Protein AF-A0A4W5QBB1-F1 (afdb_monomer_lite)

Foldseek 3Di:
DDPVDPDDDDADLDPQWDWDDDPQWIWIQHPVRDIDIDGDPDSVVSVVVVVVSD

Radius of gyration: 11.7 Å; chains: 1; bounding box: 28×20×23 Å

Organism: NCBI:txid62062

Sequence (54 aa):
MNRLSMENLTEPITKDLDFQLQDPFLLYRNARLAIYGIWFYDKADCQRIAELMK

Secondary structure (DSSP, 8-state):
--SSSS--------TT-EEEEETTEEEEE-TT--EEEEE-SSHHHHHHHHHHT-

pLDDT: mean 92.84, std 3.53, range [76.25, 97.12]

InterPro domains:
  IPR010334 mRNA-decapping enzyme subunit 1 [PF06058] (1-54)
  IPR010334 mRNA-decapping enzyme subunit 1 [PTHR16290] (1-54)
  IPR011993 PH-like domain superfamily [G3DSA:2.30.29.30] (1-54)

Structure (mmCIF, N/CA/C/O backbone):
data_AF-A0A4W5QBB1-F1
#
_entry.id   AF-A0A4W5QBB1-F1
#
loop_
_atom_site.group_PDB
_atom_site.id
_atom_site.type_symbol
_atom_site.label_atom_id
_atom_site.label_alt_id
_atom_site.label_comp_id
_atom_site.label_asym_id
_atom_site.label_entity_id
_atom_site.label_seq_id
_atom_site.pdbx_PDB_ins_code
_atom_site.Cartn_x
_atom_site.Cartn_y
_atom_site.Cartn_z
_atom_site.occupancy
_atom_site.B_iso_or_equiv
_atom_site.auth_seq_id
_atom_site.auth_comp_id
_atom_site.auth_asym_id
_atom_site.auth_atom_id
_atom_site.pdbx_PDB_model_num
ATOM 1 N N . MET A 1 1 ? 11.623 -1.881 4.586 1.00 89.25 1 MET A N 1
ATOM 2 C CA . MET A 1 1 ? 12.751 -1.147 5.194 1.00 89.25 1 MET A CA 1
ATOM 3 C C . MET A 1 1 ? 13.136 -0.002 4.282 1.00 89.25 1 MET A C 1
ATOM 5 O O . MET A 1 1 ? 13.360 -0.232 3.097 1.00 89.25 1 MET A O 1
ATOM 9 N N . ASN A 1 2 ? 13.163 1.212 4.818 1.00 94.69 2 ASN A N 1
ATOM 10 C CA . ASN A 1 2 ? 13.605 2.396 4.101 1.00 94.69 2 ASN A CA 1
ATOM 11 C C . ASN A 1 2 ? 15.115 2.293 3.836 1.00 94.69 2 ASN A C 1
ATOM 13 O O . ASN A 1 2 ? 15.885 1.959 4.731 1.00 94.69 2 ASN A O 1
ATOM 17 N N . ARG A 1 3 ? 15.527 2.528 2.587 1.00 96.94 3 ARG A N 1
ATOM 18 C CA . ARG A 1 3 ? 16.942 2.505 2.180 1.00 96.94 3 ARG A CA 1
ATOM 19 C C . ARG A 1 3 ? 17.570 3.899 2.118 1.00 96.94 3 ARG A C 1
ATOM 21 O O . ARG A 1 3 ? 18.776 3.996 1.938 1.00 96.94 3 ARG A O 1
ATOM 28 N N . LEU A 1 4 ? 16.763 4.956 2.223 1.00 97.12 4 LEU A N 1
ATOM 29 C CA . LEU A 1 4 ? 17.196 6.352 2.127 1.00 97.12 4 LEU A CA 1
ATOM 30 C C . LEU A 1 4 ? 17.394 7.006 3.503 1.00 97.12 4 LEU A C 1
ATOM 32 O O . LEU A 1 4 ? 18.089 8.012 3.598 1.00 97.12 4 LEU A O 1
ATOM 36 N N . SER A 1 5 ? 16.800 6.455 4.566 1.00 97.00 5 SER A N 1
ATOM 37 C CA . SER A 1 5 ? 16.977 6.932 5.942 1.00 97.00 5 SER A CA 1
ATOM 38 C C . SER A 1 5 ? 16.719 5.824 6.970 1.00 97.00 5 SER A C 1
ATOM 40 O O . SER A 1 5 ? 16.299 4.720 6.621 1.00 97.00 5 SER A O 1
ATOM 42 N N . MET A 1 6 ? 16.948 6.140 8.249 1.00 96.19 6 MET A N 1
ATOM 43 C CA . MET A 1 6 ? 16.656 5.251 9.383 1.00 96.19 6 MET A CA 1
ATOM 44 C C . MET A 1 6 ? 15.173 5.260 9.797 1.00 96.19 6 MET A C 1
ATOM 46 O O . MET A 1 6 ? 14.777 4.526 10.702 1.00 96.19 6 MET A O 1
ATOM 50 N N . GLU A 1 7 ? 14.342 6.072 9.142 1.00 97.06 7 GLU A N 1
ATOM 51 C CA . GLU A 1 7 ? 12.922 6.213 9.458 1.00 97.06 7 GLU A CA 1
ATOM 52 C C . GLU A 1 7 ? 12.102 5.254 8.593 1.00 97.06 7 GLU A C 1
ATOM 54 O O . GLU A 1 7 ? 11.938 5.441 7.384 1.00 97.06 7 GLU A O 1
ATOM 59 N N . ASN A 1 8 ? 11.602 4.188 9.217 1.00 95.69 8 ASN A N 1
ATOM 60 C CA . ASN A 1 8 ? 10.733 3.217 8.565 1.00 95.69 8 ASN A CA 1
ATOM 61 C C . ASN A 1 8 ? 9.264 3.610 8.739 1.00 95.69 8 ASN A C 1
ATOM 63 O O . ASN A 1 8 ? 8.857 4.021 9.822 1.00 95.69 8 ASN A O 1
ATOM 67 N N . LEU A 1 9 ? 8.467 3.409 7.689 1.00 94.12 9 LEU A N 1
ATOM 68 C CA . LEU A 1 9 ? 7.012 3.463 7.782 1.00 94.12 9 LEU A CA 1
ATOM 69 C C . LEU A 1 9 ? 6.487 2.090 8.210 1.00 94.12 9 LEU A C 1
ATOM 71 O O . LEU A 1 9 ? 6.801 1.079 7.576 1.00 94.12 9 LEU A O 1
ATOM 75 N N . THR A 1 10 ? 5.691 2.063 9.272 1.00 93.44 10 THR A N 1
ATOM 76 C CA . THR A 1 10 ? 4.988 0.874 9.752 1.00 93.44 10 THR A CA 1
ATOM 77 C C . THR A 1 10 ? 3.516 1.215 9.920 1.00 93.44 10 THR A C 1
ATOM 79 O O . THR A 1 10 ? 3.172 2.213 10.544 1.00 93.44 10 THR A O 1
ATOM 82 N N . GLU A 1 11 ? 2.640 0.383 9.363 1.00 91.62 11 GLU A N 1
ATOM 83 C CA . GLU A 1 11 ? 1.194 0.534 9.512 1.00 91.62 11 GLU A CA 1
ATOM 84 C C . GLU A 1 11 ? 0.606 -0.788 10.017 1.00 91.62 11 GLU A C 1
ATOM 86 O O . GLU A 1 11 ? 0.943 -1.852 9.482 1.00 91.62 11 GLU A O 1
ATOM 91 N N . PRO A 1 12 ? -0.227 -0.759 11.069 1.00 92.06 12 PRO A N 1
ATOM 92 C CA . PRO A 1 12 ? -0.885 -1.956 11.563 1.00 92.06 12 PRO A CA 1
ATOM 93 C C . PRO A 1 12 ? -1.954 -2.419 10.566 1.00 92.06 12 PRO A C 1
ATOM 95 O O . PRO A 1 12 ? -2.740 -1.619 10.062 1.00 92.06 12 PRO A O 1
ATOM 98 N N . ILE A 1 13 ? -2.019 -3.728 10.319 1.00 90.81 13 ILE A N 1
ATOM 99 C CA . ILE A 1 13 ? -3.084 -4.333 9.513 1.00 90.81 13 ILE A CA 1
ATOM 100 C C . ILE A 1 13 ? -4.3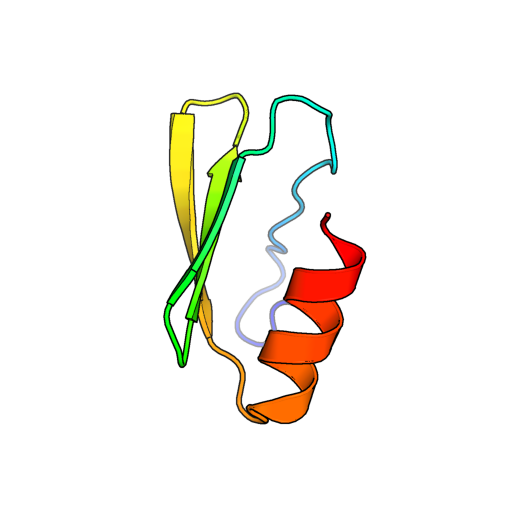02 -4.519 10.424 1.00 90.81 13 ILE A C 1
ATOM 102 O O . ILE A 1 13 ? -4.365 -5.465 11.211 1.00 90.81 13 ILE A O 1
ATOM 106 N N . THR A 1 14 ? -5.238 -3.573 10.366 1.00 90.50 14 THR A N 1
ATOM 107 C CA . THR A 1 14 ? -6.502 -3.603 11.116 1.00 90.50 14 THR A CA 1
ATOM 108 C C . THR A 1 14 ? -7.692 -3.748 10.169 1.00 90.50 14 THR A C 1
ATOM 110 O O . THR A 1 14 ? -7.559 -3.594 8.960 1.00 90.50 14 THR A O 1
ATOM 113 N N . LYS A 1 15 ? -8.881 -4.032 10.716 1.00 87.62 15 LYS A N 1
ATOM 114 C CA . LYS A 1 15 ? -10.123 -4.136 9.928 1.00 87.62 15 LYS A CA 1
ATOM 115 C C . LYS A 1 15 ? -10.558 -2.815 9.287 1.00 87.62 15 LYS A C 1
ATOM 117 O O . LYS A 1 15 ? -11.337 -2.841 8.347 1.00 87.62 15 LYS A O 1
ATOM 122 N N . ASP A 1 16 ? -10.066 -1.695 9.808 1.00 88.06 16 ASP A N 1
ATOM 123 C CA . ASP A 1 16 ? -10.363 -0.344 9.319 1.00 88.06 16 ASP A CA 1
ATOM 124 C C . ASP A 1 16 ? -9.403 0.095 8.199 1.00 88.06 16 ASP A C 1
ATOM 126 O O . ASP A 1 16 ? -9.468 1.232 7.732 1.00 88.06 16 ASP A O 1
ATOM 130 N N . LEU A 1 17 ? -8.457 -0.771 7.819 1.00 91.00 17 LEU A N 1
ATOM 131 C CA . LEU A 1 17 ? -7.536 -0.526 6.722 1.00 91.00 17 LEU A CA 1
ATOM 132 C C . LEU A 1 17 ? -8.245 -0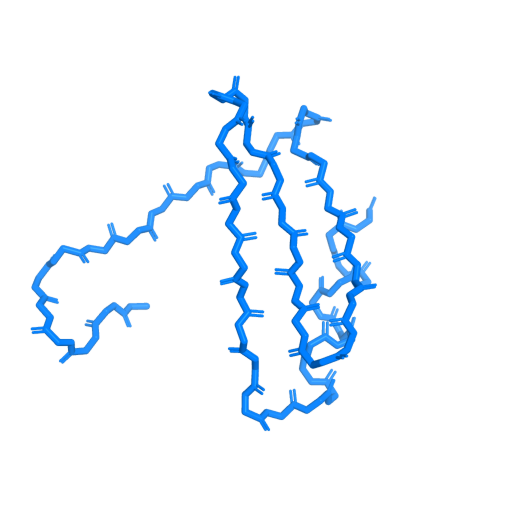.836 5.400 1.00 91.00 17 LEU A C 1
ATOM 134 O O . LEU A 1 17 ? -8.363 -1.993 5.002 1.00 91.00 17 LEU A O 1
ATOM 138 N N . ASP A 1 18 ? -8.673 0.208 4.701 1.00 92.56 18 ASP A N 1
ATOM 139 C CA . ASP A 1 18 ? -9.212 0.064 3.351 1.00 92.56 18 ASP A CA 1
ATOM 140 C C . ASP A 1 18 ? -8.060 -0.011 2.348 1.00 92.56 18 ASP A C 1
ATOM 142 O O . ASP A 1 18 ? -7.112 0.775 2.424 1.00 92.56 18 ASP A O 1
ATOM 146 N N . PHE A 1 19 ? -8.143 -0.905 1.365 1.00 93.12 19 PHE A N 1
ATOM 147 C CA . PHE A 1 19 ? -7.155 -0.999 0.293 1.00 93.12 19 PHE A CA 1
ATOM 148 C C . PHE A 1 19 ? -7.819 -1.135 -1.080 1.00 93.12 19 PHE A C 1
ATOM 150 O O . PHE A 1 19 ? -8.914 -1.676 -1.230 1.00 93.12 19 PHE A O 1
ATOM 157 N N . GLN A 1 20 ? -7.137 -0.628 -2.103 1.00 93.94 20 GLN A N 1
ATOM 158 C CA . GLN A 1 20 ? -7.557 -0.697 -3.494 1.00 93.94 20 GLN A CA 1
ATOM 159 C C . GLN A 1 20 ? -6.343 -0.964 -4.381 1.00 93.94 20 GLN A C 1
ATOM 161 O O . GLN A 1 20 ? -5.358 -0.226 -4.352 1.00 93.94 20 GLN A O 1
ATOM 166 N N . LEU A 1 21 ? -6.436 -1.990 -5.223 1.00 93.88 21 LEU A N 1
ATOM 167 C CA . LEU A 1 21 ? -5.444 -2.235 -6.262 1.00 93.88 21 LEU A CA 1
ATOM 168 C C . LEU A 1 21 ? -5.733 -1.331 -7.471 1.00 93.88 21 LEU A C 1
ATOM 170 O O . LEU A 1 21 ? -6.806 -1.415 -8.069 1.00 93.88 21 LEU A O 1
ATOM 174 N N . GLN A 1 22 ? -4.778 -0.474 -7.825 1.00 91.12 22 GLN A N 1
ATOM 175 C CA . GLN A 1 22 ? -4.784 0.353 -9.031 1.00 91.12 22 GLN A CA 1
ATOM 176 C C . GLN A 1 22 ? -3.437 0.209 -9.734 1.00 91.12 22 GLN A C 1
ATOM 178 O O . GLN A 1 22 ? -2.533 1.003 -9.494 1.00 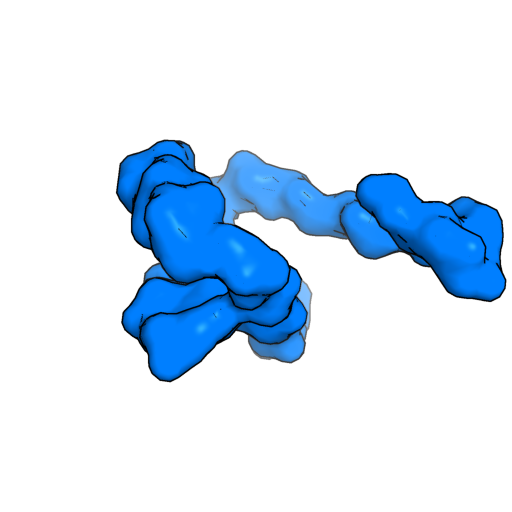91.12 22 GLN A O 1
ATOM 183 N N . ASP A 1 23 ? -3.288 -0.809 -10.584 1.00 84.12 23 ASP A N 1
ATOM 184 C CA . ASP A 1 23 ? -2.025 -1.103 -11.272 1.00 84.12 23 ASP A CA 1
ATOM 185 C C . ASP A 1 23 ? -1.358 0.164 -11.857 1.00 84.12 23 ASP A C 1
ATOM 187 O O . ASP A 1 23 ? -2.006 0.889 -12.619 1.00 84.12 23 ASP A O 1
ATOM 191 N N . PRO A 1 24 ? -0.069 0.438 -11.555 1.00 89.50 24 PRO A N 1
ATOM 192 C CA . PRO A 1 24 ? 0.916 -0.396 -10.839 1.00 89.50 24 PRO A CA 1
ATOM 193 C C . PRO A 1 24 ? 1.031 -0.135 -9.316 1.00 89.50 24 PRO A C 1
ATOM 195 O O . PRO A 1 24 ? 2.073 -0.402 -8.716 1.00 89.50 24 PRO A O 1
ATOM 198 N N . PHE A 1 25 ? -0.001 0.419 -8.684 1.00 94.38 25 PHE A N 1
ATOM 199 C CA . PHE A 1 25 ? -0.023 0.808 -7.274 1.00 94.38 25 PHE A CA 1
ATOM 200 C C . PHE A 1 25 ? -1.010 -0.015 -6.443 1.00 94.38 25 PHE A C 1
ATOM 202 O O . PHE A 1 25 ? -2.119 -0.331 -6.872 1.00 94.38 25 PHE A O 1
ATOM 209 N N . LEU A 1 26 ? -0.637 -0.264 -5.193 1.00 95.25 26 LEU A N 1
ATOM 210 C CA . LEU A 1 26 ? -1.562 -0.648 -4.135 1.00 95.25 26 LEU A CA 1
ATOM 211 C C . LEU A 1 26 ? -1.832 0.581 -3.270 1.00 95.25 26 LEU A C 1
ATOM 213 O O . LEU A 1 26 ? -0.927 1.092 -2.608 1.00 95.25 26 LEU A O 1
ATOM 217 N N . LEU A 1 27 ? -3.063 1.078 -3.304 1.00 96.00 27 LEU A N 1
ATOM 218 C CA . LEU A 1 27 ? -3.500 2.188 -2.469 1.00 96.00 27 LEU A CA 1
ATOM 219 C C . LEU A 1 27 ? -4.070 1.648 -1.164 1.00 96.00 27 LEU A C 1
ATOM 221 O O . LEU A 1 27 ? -4.788 0.649 -1.175 1.00 96.00 27 LEU A O 1
ATOM 225 N N . TYR A 1 28 ? -3.796 2.326 -0.055 1.00 95.25 28 TYR A N 1
ATOM 226 C CA . TYR A 1 28 ? -4.467 2.044 1.208 1.00 95.25 28 TYR A CA 1
ATOM 227 C C . TYR A 1 28 ? -4.802 3.323 1.969 1.00 95.25 28 TYR A C 1
ATOM 229 O O . TYR A 1 28 ? -4.107 4.336 1.859 1.00 95.25 28 TYR A O 1
ATOM 237 N N . ARG A 1 29 ? -5.876 3.265 2.754 1.00 95.50 29 ARG A N 1
ATOM 238 C CA . ARG A 1 29 ? -6.291 4.309 3.684 1.00 95.50 29 ARG A CA 1
ATOM 239 C C . ARG A 1 29 ? -6.218 3.754 5.096 1.00 95.50 29 ARG A C 1
ATOM 241 O O . ARG A 1 29 ? -6.880 2.771 5.405 1.00 95.50 29 ARG A O 1
ATOM 248 N N . ASN A 1 30 ? -5.406 4.373 5.946 1.00 93.19 30 ASN A N 1
ATOM 249 C CA . ASN A 1 30 ? -5.264 3.924 7.329 1.00 93.19 30 ASN A CA 1
ATOM 250 C C . ASN A 1 30 ? -6.364 4.486 8.246 1.00 93.19 30 ASN A C 1
ATOM 252 O O . ASN A 1 30 ? -7.140 5.364 7.863 1.00 93.19 30 ASN A O 1
ATOM 256 N N . ALA A 1 31 ? -6.372 4.039 9.506 1.00 91.56 31 ALA A N 1
ATOM 257 C CA . ALA A 1 31 ? -7.319 4.488 10.533 1.00 91.56 31 ALA A CA 1
ATOM 258 C C . ALA A 1 31 ? -7.250 6.002 10.830 1.00 91.56 31 ALA A C 1
ATOM 260 O O . ALA A 1 31 ? -8.182 6.580 11.384 1.00 91.56 31 ALA A O 1
ATOM 261 N N . ARG A 1 32 ? -6.157 6.673 10.440 1.00 92.31 32 ARG A N 1
ATOM 262 C CA . ARG A 1 32 ? -5.998 8.135 10.532 1.00 92.31 32 ARG A CA 1
ATOM 263 C C . ARG A 1 32 ? -6.547 8.864 9.303 1.00 92.31 32 ARG A C 1
ATOM 265 O O . ARG A 1 32 ? -6.326 10.064 9.159 1.00 92.31 32 ARG A O 1
ATOM 272 N N . LEU A 1 33 ? -7.243 8.145 8.422 1.00 92.31 33 LEU A N 1
ATOM 273 C CA . LEU A 1 33 ? -7.811 8.612 7.160 1.00 92.31 33 LEU A CA 1
ATOM 274 C C . LEU A 1 33 ? -6.773 9.096 6.137 1.00 92.31 33 LEU A C 1
ATOM 276 O O . LEU A 1 33 ? -7.165 9.689 5.131 1.00 92.31 33 LEU A O 1
ATOM 280 N N . ALA A 1 34 ? -5.485 8.830 6.364 1.00 94.69 34 ALA A N 1
ATOM 281 C CA . ALA A 1 34 ? -4.417 9.172 5.438 1.00 94.69 34 ALA A CA 1
ATOM 282 C C . ALA A 1 34 ? -4.326 8.120 4.328 1.00 94.69 34 ALA A C 1
ATOM 284 O O . ALA A 1 34 ? -4.426 6.919 4.589 1.00 94.69 34 ALA A O 1
ATOM 285 N N . ILE A 1 35 ? -4.153 8.591 3.092 1.00 94.88 35 ILE A N 1
ATOM 286 C CA . ILE A 1 35 ? -4.060 7.756 1.893 1.00 94.88 35 ILE A CA 1
ATOM 287 C C . ILE A 1 35 ? -2.591 7.613 1.510 1.00 94.88 35 ILE A C 1
ATOM 289 O O . ILE A 1 35 ? -1.871 8.605 1.395 1.00 94.88 35 ILE A O 1
ATOM 293 N N . TYR A 1 36 ? -2.176 6.378 1.271 1.00 95.81 36 TYR A N 1
ATOM 294 C CA . TYR A 1 36 ? -0.828 6.015 0.867 1.00 95.81 36 TYR A CA 1
ATOM 295 C C . TYR A 1 36 ? -0.877 5.171 -0.404 1.00 95.81 36 TYR A C 1
ATOM 297 O O . TYR A 1 36 ? -1.863 4.485 -0.673 1.00 95.81 36 TYR A O 1
ATOM 305 N N . GLY A 1 37 ? 0.207 5.213 -1.174 1.00 95.81 37 GLY A N 1
ATOM 306 C CA . GLY A 1 37 ? 0.397 4.372 -2.347 1.00 95.81 37 GLY A CA 1
ATOM 307 C C . GLY A 1 37 ? 1.709 3.612 -2.249 1.00 95.81 37 GLY A C 1
ATOM 308 O O . GLY A 1 37 ? 2.758 4.207 -2.002 1.00 95.81 37 GLY A O 1
ATOM 309 N N . ILE A 1 38 ? 1.647 2.302 -2.463 1.00 95.62 38 ILE A N 1
ATOM 310 C CA . ILE A 1 38 ? 2.816 1.436 -2.583 1.00 95.62 38 ILE A CA 1
ATOM 311 C C . ILE A 1 38 ? 2.992 1.114 -4.060 1.00 95.62 38 ILE A C 1
ATOM 313 O O . ILE A 1 38 ? 2.111 0.523 -4.684 1.00 95.62 38 ILE A O 1
ATOM 317 N N . TRP A 1 39 ? 4.130 1.511 -4.619 1.00 95.69 39 TRP A N 1
ATOM 318 C CA . TRP A 1 39 ? 4.525 1.111 -5.962 1.00 95.69 39 TRP A CA 1
ATOM 319 C C . TRP A 1 39 ? 5.407 -0.129 -5.894 1.00 95.69 39 TRP A C 1
ATOM 321 O O . TRP A 1 39 ? 6.349 -0.185 -5.099 1.00 95.69 39 TRP A O 1
ATOM 331 N N . PHE A 1 40 ? 5.121 -1.100 -6.750 1.00 94.50 40 PHE A N 1
ATOM 332 C CA . PHE A 1 40 ? 5.890 -2.330 -6.836 1.00 94.50 40 PHE A CA 1
ATOM 333 C C . PHE A 1 40 ? 6.723 -2.336 -8.111 1.00 94.50 40 PHE A C 1
ATOM 335 O O . PHE A 1 40 ? 6.243 -1.975 -9.183 1.00 94.50 40 PHE A O 1
ATOM 342 N N . TYR A 1 41 ? 7.969 -2.791 -7.986 1.00 93.56 41 TYR A N 1
ATOM 343 C CA . TYR A 1 41 ? 8.824 -3.031 -9.145 1.00 93.56 41 TYR A CA 1
ATOM 344 C C . TYR A 1 41 ? 8.299 -4.200 -9.990 1.00 93.56 41 TYR A C 1
ATOM 346 O O . TYR A 1 41 ? 8.238 -4.096 -11.213 1.00 93.56 41 TYR A O 1
ATOM 354 N N . ASP A 1 42 ? 7.893 -5.291 -9.331 1.00 93.62 42 ASP A N 1
ATOM 355 C CA . ASP A 1 42 ? 7.255 -6.441 -9.969 1.00 93.62 42 ASP A CA 1
ATOM 356 C C . ASP A 1 42 ? 5.727 -6.365 -9.818 1.00 93.62 42 ASP A C 1
ATOM 358 O O . ASP A 1 42 ? 5.186 -6.282 -8.711 1.00 93.62 42 ASP A O 1
ATOM 362 N N . LYS A 1 43 ? 5.020 -6.425 -10.948 1.00 89.94 43 LYS A N 1
ATOM 363 C CA . LYS A 1 43 ? 3.556 -6.424 -10.991 1.00 89.94 43 LYS A CA 1
ATOM 364 C C . LYS A 1 43 ? 2.955 -7.667 -10.325 1.00 89.94 43 LYS A C 1
ATOM 366 O O . LYS A 1 43 ? 1.902 -7.558 -9.698 1.00 89.94 43 LYS A O 1
ATOM 371 N N . ALA A 1 44 ? 3.608 -8.825 -10.432 1.00 93.44 44 ALA A N 1
ATOM 372 C CA . ALA A 1 44 ? 3.124 -10.063 -9.825 1.00 93.44 44 ALA A CA 1
ATOM 373 C C . ALA A 1 44 ? 3.110 -9.965 -8.292 1.00 93.44 44 ALA A C 1
ATOM 375 O O . ALA A 1 44 ? 2.171 -10.430 -7.647 1.00 93.44 44 ALA A O 1
ATOM 376 N N . ASP A 1 45 ? 4.103 -9.289 -7.707 1.00 94.06 45 ASP A N 1
ATOM 377 C CA . ASP A 1 45 ? 4.130 -9.023 -6.269 1.00 94.06 45 ASP A CA 1
ATOM 378 C C . ASP A 1 45 ? 3.035 -8.043 -5.838 1.00 94.06 45 ASP A C 1
ATOM 380 O O . ASP A 1 45 ? 2.418 -8.255 -4.795 1.00 94.06 45 ASP A O 1
ATOM 384 N N . CYS A 1 46 ? 2.745 -7.015 -6.645 1.00 93.31 46 CYS A N 1
ATOM 385 C CA . CYS A 1 46 ? 1.640 -6.087 -6.378 1.00 93.31 46 CYS A 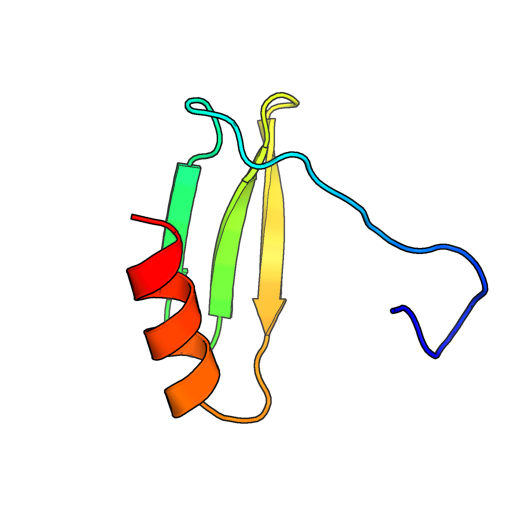CA 1
ATOM 386 C C . CYS A 1 46 ? 0.306 -6.835 -6.236 1.00 93.31 46 CYS A C 1
ATOM 388 O O . CYS A 1 46 ? -0.423 -6.650 -5.261 1.00 93.31 46 CYS A O 1
ATOM 390 N N . GLN A 1 47 ? 0.026 -7.734 -7.186 1.00 92.81 47 GLN A N 1
ATOM 391 C CA . GLN A 1 47 ? -1.189 -8.550 -7.202 1.00 92.81 47 GLN A CA 1
ATOM 392 C C . GLN A 1 47 ? -1.231 -9.510 -6.010 1.00 92.81 47 GLN A C 1
ATOM 394 O O . GLN A 1 47 ? -2.179 -9.459 -5.225 1.00 92.81 47 GLN A O 1
ATOM 399 N N . ARG A 1 48 ? -0.151 -10.274 -5.800 1.00 95.00 48 ARG A N 1
ATOM 400 C CA . ARG A 1 48 ? -0.031 -11.240 -4.701 1.00 95.00 48 ARG A CA 1
ATOM 401 C C . ARG A 1 48 ? -0.258 -10.602 -3.332 1.00 95.00 48 ARG A C 1
ATOM 403 O O . ARG A 1 48 ? -0.899 -11.196 -2.469 1.00 95.00 48 ARG A O 1
ATOM 410 N N . ILE A 1 49 ? 0.280 -9.403 -3.106 1.00 93.50 49 ILE A N 1
ATOM 411 C CA . ILE A 1 4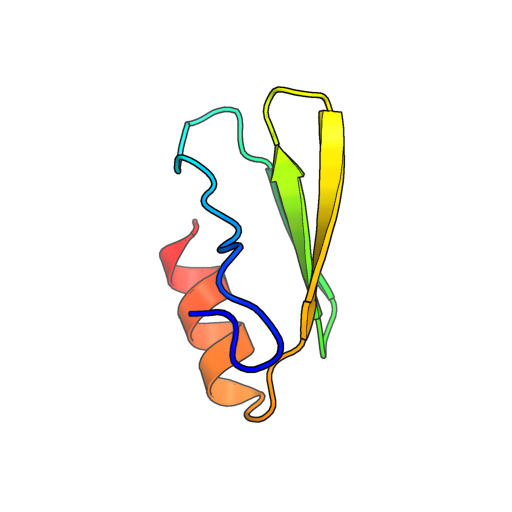9 ? 0.103 -8.683 -1.839 1.00 93.50 49 ILE A CA 1
ATOM 412 C C . ILE A 1 49 ? -1.325 -8.147 -1.710 1.00 93.50 49 ILE A C 1
ATOM 414 O O . ILE A 1 49 ? -1.915 -8.283 -0.641 1.00 93.50 49 ILE A O 1
ATOM 418 N N . ALA A 1 50 ? -1.916 -7.612 -2.782 1.00 92.56 50 ALA A N 1
ATOM 419 C CA . ALA A 1 50 ? -3.310 -7.170 -2.768 1.00 92.56 50 ALA A CA 1
ATOM 420 C C . ALA A 1 50 ? -4.291 -8.313 -2.449 1.00 92.56 50 ALA A C 1
ATOM 422 O O . ALA A 1 50 ? -5.309 -8.092 -1.799 1.00 92.56 50 ALA A O 1
ATOM 423 N N . GLU A 1 51 ? -3.991 -9.536 -2.888 1.00 92.50 51 GLU A N 1
ATOM 424 C CA . GLU A 1 51 ? -4.790 -10.730 -2.592 1.00 92.50 51 GLU A CA 1
ATOM 425 C C . GLU A 1 51 ? -4.643 -11.195 -1.141 1.00 92.50 51 GLU A C 1
ATOM 427 O O . GLU A 1 51 ? -5.623 -11.651 -0.561 1.00 92.50 51 GLU A O 1
ATOM 432 N N . LEU A 1 52 ? -3.457 -11.037 -0.546 1.00 91.88 52 LEU A N 1
ATOM 433 C CA . LEU A 1 52 ? -3.203 -11.347 0.865 1.00 91.88 52 LEU A CA 1
ATOM 434 C C . LEU A 1 52 ? -3.798 -10.320 1.836 1.00 91.88 52 LEU A C 1
ATOM 436 O O . LEU A 1 52 ? -3.964 -10.632 3.011 1.00 91.88 52 LEU A O 1
ATOM 440 N N . MET A 1 53 ? -4.059 -9.096 1.372 1.00 86.62 53 MET A N 1
ATOM 441 C CA . MET A 1 53 ? -4.652 -8.033 2.190 1.00 86.62 53 MET A CA 1
ATOM 442 C C . MET A 1 53 ? -6.187 -8.086 2.248 1.00 86.62 53 MET A C 1
ATOM 444 O O . MET A 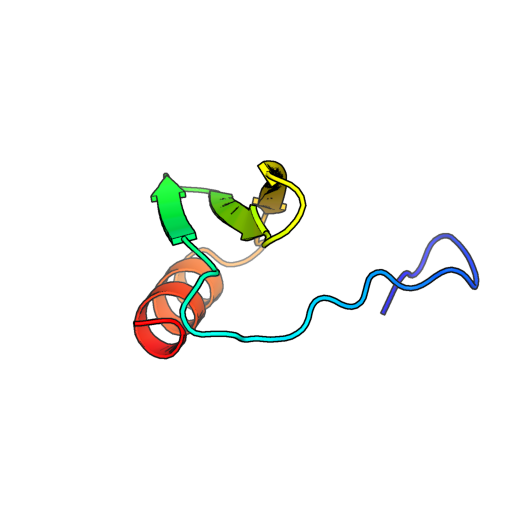1 53 ? -6.759 -7.385 3.079 1.00 86.62 53 MET A O 1
ATOM 448 N N . LYS A 1 54 ? -6.833 -8.910 1.408 1.00 76.25 54 LYS A N 1
ATOM 449 C CA . LYS A 1 54 ? -8.273 -9.226 1.484 1.00 76.25 54 LYS A CA 1
ATOM 450 C C . LYS A 1 54 ? -8.622 -10.057 2.707 1.00 76.25 54 LYS A C 1
ATOM 452 O O . LYS A 1 54 ? -9.714 -9.793 3.258 1.00 76.25 54 LYS A O 1
#